Protein AF-A0A6M3JVK4-F1 (afdb_monomer_lite)

Structure (mmCIF, N/CA/C/O backbone):
data_AF-A0A6M3JVK4-F1
#
_entry.id   AF-A0A6M3JVK4-F1
#
loop_
_atom_site.group_PDB
_atom_site.id
_atom_site.type_symbol
_atom_site.label_atom_id
_atom_site.label_alt_id
_atom_site.label_comp_id
_atom_site.label_asym_id
_atom_site.label_entity_id
_atom_site.label_seq_id
_atom_site.pdbx_PDB_ins_code
_atom_site.Cartn_x
_atom_site.Cartn_y
_atom_site.Cartn_z
_atom_site.occupancy
_atom_site.B_iso_or_equiv
_atom_site.auth_seq_id
_atom_site.auth_comp_id
_atom_site.auth_asym_id
_atom_site.auth_atom_id
_atom_site.pdbx_PDB_model_num
ATOM 1 N N . MET A 1 1 ? -6.813 -3.898 -5.691 1.00 42.97 1 MET A N 1
ATOM 2 C CA . MET A 1 1 ? -6.801 -2.660 -4.878 1.00 42.97 1 MET A CA 1
ATOM 3 C C . MET A 1 1 ? -5.537 -2.518 -4.022 1.00 42.97 1 MET A C 1
ATOM 5 O O . MET A 1 1 ? -5.066 -1.398 -3.910 1.00 42.97 1 MET A O 1
ATOM 9 N N . LYS A 1 2 ? -4.949 -3.620 -3.508 1.00 43.03 2 LYS A N 1
ATOM 10 C CA . LYS A 1 2 ? -3.670 -3.636 -2.755 1.00 43.03 2 LYS A CA 1
ATOM 11 C C . LYS A 1 2 ? -2.542 -2.842 -3.455 1.00 43.03 2 LYS A C 1
ATOM 13 O O . LYS A 1 2 ? -1.971 -1.941 -2.865 1.00 43.03 2 LYS A O 1
ATOM 18 N N . HIS A 1 3 ? -2.375 -3.037 -4.767 1.00 43.72 3 HIS A N 1
ATOM 19 C CA . HIS A 1 3 ? -1.267 -2.449 -5.537 1.00 43.72 3 HIS A CA 1
ATOM 20 C C . HIS A 1 3 ? -1.384 -0.971 -5.943 1.00 43.72 3 HIS A C 1
ATOM 22 O O . HIS A 1 3 ? -0.371 -0.348 -6.233 1.00 43.72 3 HIS A O 1
ATOM 28 N N . LEU A 1 4 ? -2.587 -0.380 -5.992 1.00 40.53 4 LEU A N 1
ATOM 29 C CA . LEU A 1 4 ? -2.721 1.025 -6.421 1.00 40.53 4 LEU A CA 1
ATOM 30 C C . LEU A 1 4 ? -2.421 2.007 -5.277 1.00 40.53 4 LEU A C 1
ATOM 32 O O . LEU A 1 4 ? -2.005 3.136 -5.514 1.00 40.53 4 LEU A O 1
ATOM 36 N N . LEU A 1 5 ? -2.639 1.569 -4.035 1.00 44.22 5 LEU A N 1
ATOM 37 C CA . LEU A 1 5 ? -2.445 2.379 -2.832 1.00 44.22 5 LEU A CA 1
ATOM 38 C C . LEU A 1 5 ? -1.046 2.197 -2.224 1.00 44.22 5 LEU A C 1
ATOM 40 O O . LEU A 1 5 ? -0.549 3.126 -1.594 1.00 44.22 5 LEU A O 1
ATOM 44 N N . GLU A 1 6 ? -0.370 1.075 -2.508 1.00 46.22 6 GLU A N 1
ATOM 45 C CA . GLU A 1 6 ? 1.046 0.836 -2.170 1.00 46.22 6 GLU A CA 1
ATOM 46 C C . GLU A 1 6 ? 1.981 1.945 -2.700 1.00 46.22 6 GLU A C 1
ATOM 48 O O . GLU A 1 6 ? 2.968 2.270 -2.050 1.00 46.22 6 GLU A O 1
ATOM 53 N N . ALA A 1 7 ? 1.647 2.605 -3.818 1.00 43.62 7 ALA A N 1
ATOM 54 C CA . ALA A 1 7 ? 2.455 3.682 -4.406 1.00 43.62 7 ALA A CA 1
ATOM 55 C C . ALA A 1 7 ? 2.348 5.050 -3.686 1.00 43.62 7 ALA A C 1
ATOM 57 O O . ALA A 1 7 ? 3.174 5.930 -3.925 1.00 43.62 7 ALA A O 1
ATOM 58 N N . ILE A 1 8 ? 1.345 5.249 -2.819 1.00 50.81 8 ILE A N 1
ATOM 59 C CA . ILE A 1 8 ? 1.153 6.483 -2.020 1.00 50.81 8 ILE A CA 1
ATOM 60 C C . ILE A 1 8 ? 1.671 6.292 -0.580 1.00 50.81 8 ILE A C 1
ATOM 62 O O . ILE A 1 8 ? 1.874 7.260 0.159 1.00 50.81 8 ILE A O 1
ATOM 66 N N . CYS A 1 9 ? 1.932 5.047 -0.179 1.00 48.62 9 CYS A N 1
ATOM 67 C CA . CYS A 1 9 ? 2.448 4.704 1.136 1.00 48.62 9 CYS A CA 1
ATOM 68 C C . CYS A 1 9 ? 3.949 4.991 1.226 1.00 48.62 9 CYS A C 1
ATOM 70 O O . CYS A 1 9 ? 4.768 4.374 0.546 1.00 48.62 9 CYS A O 1
ATOM 72 N N . LYS A 1 10 ? 4.331 5.909 2.117 1.00 51.44 10 LYS A N 1
ATOM 73 C CA . LYS A 1 10 ? 5.708 5.950 2.609 1.00 51.44 10 LYS A CA 1
ATOM 74 C C . LYS A 1 10 ? 5.844 4.836 3.646 1.00 51.44 10 LYS A C 1
ATOM 76 O O . LYS A 1 10 ? 5.076 4.812 4.599 1.00 51.44 10 LYS A O 1
ATOM 81 N N . THR A 1 11 ? 6.767 3.915 3.373 1.00 52.66 11 THR A N 1
ATOM 82 C CA . THR A 1 11 ? 7.468 2.992 4.289 1.00 52.66 11 THR A CA 1
ATOM 83 C C . THR A 1 11 ? 6.917 2.898 5.714 1.00 52.66 11 THR A C 1
ATOM 85 O O . THR A 1 11 ? 6.914 3.883 6.456 1.00 52.66 11 THR A O 1
ATOM 88 N N . GLY A 1 12 ? 6.505 1.684 6.090 1.00 55.25 12 GLY A N 1
ATOM 89 C CA . GLY A 1 12 ? 5.860 1.402 7.362 1.00 55.25 12 GLY A CA 1
ATOM 90 C C . GLY A 1 12 ? 6.684 1.766 8.596 1.00 55.25 12 GLY A C 1
ATOM 91 O O . GLY A 1 12 ? 7.911 1.705 8.586 1.00 55.25 12 GLY A O 1
ATOM 92 N N . SER A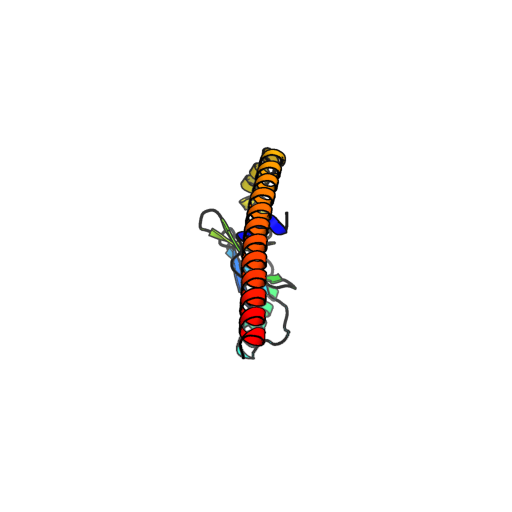 1 13 ? 5.983 2.176 9.653 1.00 62.12 13 SER A N 1
ATOM 93 C CA . SER A 1 13 ? 6.572 2.364 10.983 1.00 62.12 13 SER A CA 1
ATOM 94 C C . SER A 1 13 ? 6.570 1.016 11.700 1.00 62.12 13 SER A C 1
ATOM 96 O O . SER A 1 13 ? 5.523 0.370 11.769 1.00 62.12 13 SER A O 1
ATOM 98 N N . TYR A 1 14 ? 7.725 0.592 12.217 1.00 65.94 14 TYR A N 1
ATOM 99 C CA . TYR A 1 14 ? 7.861 -0.675 12.944 1.00 65.94 14 TYR A CA 1
ATOM 100 C C . TYR A 1 14 ? 7.421 -0.581 14.407 1.00 65.94 14 TYR A C 1
ATOM 102 O O . TYR A 1 14 ? 7.080 -1.595 14.992 1.00 65.94 14 TYR A O 1
ATOM 110 N N . LEU A 1 15 ? 7.356 0.617 14.992 1.00 77.50 15 LEU A N 1
ATOM 111 C CA . LEU A 1 15 ? 7.022 0.779 16.411 1.00 77.50 15 LEU A CA 1
ATOM 112 C C . LEU A 1 15 ? 5.581 1.217 16.601 1.00 77.50 15 LEU A C 1
ATOM 114 O O . LEU A 1 15 ? 4.787 0.513 17.207 1.00 77.50 15 LEU A O 1
ATOM 118 N N . GLY A 1 16 ? 5.219 2.367 16.043 1.00 86.38 16 GLY A N 1
ATOM 119 C CA . GLY A 1 16 ? 3.862 2.872 16.139 1.00 86.38 16 GLY A CA 1
ATOM 120 C C . GLY A 1 16 ? 3.620 4.113 15.297 1.00 86.38 16 GLY A C 1
ATOM 121 O O . GLY A 1 16 ? 4.554 4.782 14.846 1.00 86.38 16 GLY A O 1
ATOM 122 N N . THR A 1 17 ? 2.353 4.400 15.027 1.00 91.81 17 THR A N 1
ATOM 123 C CA . THR A 1 17 ? 1.916 5.605 14.321 1.00 91.81 17 THR A CA 1
ATOM 124 C C . THR A 1 17 ? 0.461 5.926 14.642 1.00 91.81 17 THR A C 1
ATOM 126 O O . THR A 1 17 ? -0.377 5.037 14.771 1.00 91.81 17 THR A O 1
ATOM 129 N N . GLU A 1 18 ? 0.136 7.212 14.715 1.00 94.19 18 GLU A N 1
ATOM 130 C CA . GLU A 1 18 ? -1.233 7.679 14.925 1.00 94.19 18 GLU A CA 1
ATOM 131 C C . GLU A 1 18 ? -1.993 7.807 13.593 1.00 94.19 18 GLU A C 1
ATOM 133 O O . GLU A 1 18 ? -1.431 8.202 12.567 1.00 94.19 18 GLU A O 1
ATOM 138 N N . CYS A 1 19 ? -3.284 7.483 13.609 1.00 94.50 19 CYS A N 1
ATOM 139 C CA . CYS A 1 19 ? -4.240 7.861 12.578 1.00 94.50 19 CYS A CA 1
ATOM 140 C C . CYS A 1 19 ? -4.859 9.223 12.925 1.00 94.50 19 CYS A C 1
ATOM 142 O O . CYS A 1 19 ? -5.729 9.312 13.790 1.00 94.50 19 CYS A O 1
ATOM 144 N N . GLU A 1 20 ? -4.483 10.272 12.195 1.00 95.06 20 GLU A N 1
ATOM 145 C CA . GLU A 1 20 ? -4.883 11.669 12.450 1.00 95.06 20 GLU A CA 1
ATOM 146 C C . GLU A 1 20 ? -6.381 11.946 12.173 1.00 95.06 20 GLU A C 1
ATOM 148 O O . GLU A 1 20 ? -6.881 13.051 12.395 1.00 95.06 20 GLU A O 1
ATOM 153 N N . TRP A 1 21 ? -7.130 10.953 11.682 1.00 93.81 21 TRP A N 1
ATOM 154 C CA . TRP A 1 21 ? -8.585 11.040 11.520 1.00 93.81 21 TRP A CA 1
ATOM 155 C C . TRP A 1 21 ? -9.353 10.772 12.808 1.00 93.81 21 TRP A C 1
ATOM 157 O O . TRP A 1 21 ? -10.329 11.460 13.090 1.00 93.81 21 TRP A O 1
ATOM 167 N N . CYS A 1 22 ? -8.930 9.765 13.571 1.00 95.25 22 CYS A N 1
ATOM 168 C CA . CYS A 1 22 ? -9.637 9.324 14.775 1.00 95.25 22 CYS A CA 1
ATOM 169 C C . CYS A 1 22 ? -8.772 9.371 16.037 1.00 95.25 22 CYS A C 1
ATOM 171 O O . CYS A 1 22 ? -9.262 9.063 17.120 1.00 95.25 22 CYS A O 1
ATOM 173 N N . GLY A 1 23 ? -7.493 9.720 15.896 1.00 96.06 23 GLY A N 1
ATOM 174 C CA . GLY A 1 23 ? -6.517 9.741 16.973 1.00 96.06 23 GLY A CA 1
ATOM 175 C C . GLY A 1 23 ? -6.127 8.356 17.481 1.00 96.06 23 GLY A C 1
ATOM 176 O O . GLY A 1 23 ? -5.508 8.279 18.528 1.00 96.06 23 GLY A O 1
ATOM 177 N N . ARG A 1 24 ? -6.489 7.245 16.828 1.00 96.50 24 ARG A N 1
ATOM 178 C CA . ARG A 1 24 ? -6.027 5.916 17.268 1.00 96.50 24 ARG A CA 1
ATOM 179 C C . ARG A 1 24 ? -4.550 5.736 16.965 1.00 96.50 24 ARG A C 1
ATOM 181 O O . ARG A 1 24 ? -4.091 6.099 15.885 1.00 96.50 24 ARG A O 1
ATOM 188 N N . GLU A 1 25 ? -3.834 5.140 17.899 1.00 95.19 25 GLU A N 1
ATOM 189 C CA . GLU A 1 25 ? -2.447 4.738 17.733 1.00 95.19 25 GLU A CA 1
ATOM 190 C C . GLU A 1 25 ? -2.406 3.284 17.292 1.00 95.19 25 GLU A C 1
ATOM 192 O O . GLU A 1 25 ? -3.080 2.424 17.849 1.00 95.19 25 GLU A O 1
ATOM 197 N N . HIS A 1 26 ? -1.631 3.014 16.259 1.00 93.81 26 HIS A N 1
ATOM 198 C CA . HIS A 1 26 ? -1.418 1.686 15.724 1.00 93.81 26 HIS A CA 1
ATOM 199 C C . HIS A 1 26 ? 0.025 1.299 16.000 1.00 93.81 26 HIS A C 1
ATOM 201 O O . HIS A 1 26 ? 0.900 2.149 15.845 1.00 93.81 26 HIS A O 1
ATOM 207 N N . PHE A 1 27 ? 0.283 0.048 16.368 1.00 91.75 27 PHE A N 1
ATOM 208 C CA . PHE A 1 27 ? 1.637 -0.456 16.614 1.00 91.75 27 PHE A CA 1
ATOM 209 C C . PHE A 1 27 ? 1.836 -1.846 15.998 1.00 91.75 27 PHE A C 1
ATOM 211 O O . PHE A 1 27 ? 0.875 -2.601 15.842 1.00 91.75 27 PHE A O 1
ATOM 218 N N . CYS A 1 28 ? 3.074 -2.172 15.622 1.00 89.75 28 CYS A N 1
ATOM 219 C CA . CYS A 1 28 ? 3.423 -3.500 15.131 1.00 89.75 28 CYS A CA 1
ATOM 220 C C . CYS A 1 28 ? 3.635 -4.397 16.346 1.00 89.75 28 CYS A C 1
ATOM 222 O O . CYS A 1 28 ? 4.414 -4.068 17.236 1.00 89.75 28 CYS A O 1
ATOM 224 N N . ASN A 1 29 ? 2.940 -5.523 16.404 1.00 87.25 29 ASN A N 1
ATOM 225 C CA . ASN A 1 29 ? 3.029 -6.469 17.508 1.00 87.25 29 ASN A CA 1
ATOM 226 C C . ASN A 1 29 ? 4.063 -7.584 17.260 1.00 87.25 29 ASN A C 1
ATOM 228 O O . ASN A 1 29 ? 4.220 -8.478 18.096 1.00 87.25 29 ASN A O 1
ATOM 232 N N . PHE A 1 30 ? 4.764 -7.536 16.130 1.00 81.12 30 PHE A N 1
ATOM 233 C CA . PHE A 1 30 ? 5.775 -8.509 15.721 1.00 81.12 30 PHE A CA 1
ATOM 234 C C . PHE A 1 30 ? 7.149 -8.202 16.341 1.00 81.12 30 PHE A C 1
ATOM 236 O O . PHE A 1 30 ? 7.436 -7.034 16.547 1.00 81.12 30 PHE A O 1
ATOM 243 N N . ILE A 1 31 ? 7.972 -9.219 16.661 1.00 65.75 31 ILE A N 1
ATOM 244 C CA . ILE A 1 31 ? 9.198 -9.084 17.494 1.00 65.75 31 ILE A CA 1
ATOM 245 C C . ILE A 1 31 ? 10.516 -9.401 16.752 1.00 65.75 31 ILE A C 1
ATOM 247 O O . ILE A 1 31 ? 11.578 -9.129 17.299 1.00 65.75 31 ILE A O 1
ATOM 251 N N . GLU A 1 32 ? 10.514 -9.982 15.547 1.00 68.06 32 GLU A N 1
ATOM 252 C CA . GLU A 1 32 ? 11.778 -10.524 15.007 1.00 68.06 32 GLU A CA 1
ATOM 253 C C . GLU A 1 32 ? 12.856 -9.448 14.793 1.00 68.06 32 GLU A C 1
ATOM 255 O O . GLU A 1 32 ? 12.619 -8.423 14.156 1.00 68.06 32 GLU A O 1
ATOM 260 N N . ASP A 1 33 ? 14.038 -9.724 15.352 1.00 67.25 33 ASP A N 1
ATOM 261 C CA . ASP A 1 33 ? 15.278 -8.954 15.220 1.00 67.25 33 ASP A CA 1
ATOM 262 C C . ASP A 1 33 ? 15.207 -7.466 15.623 1.00 67.25 33 ASP A C 1
ATOM 264 O O . ASP A 1 33 ? 15.995 -6.654 15.134 1.00 67.25 33 ASP A O 1
ATOM 268 N N . MET A 1 34 ? 14.308 -7.096 16.546 1.00 72.31 34 MET A N 1
ATOM 269 C CA . MET A 1 34 ? 14.310 -5.754 17.145 1.00 72.31 34 MET A CA 1
ATOM 270 C C . MET A 1 34 ? 15.423 -5.580 18.181 1.00 72.31 34 MET A C 1
ATOM 272 O O . MET A 1 34 ? 15.812 -6.516 18.883 1.00 72.31 34 MET A O 1
ATOM 276 N N . ASP A 1 35 ? 15.945 -4.358 18.283 1.00 81.00 35 ASP A N 1
ATOM 277 C CA . ASP A 1 35 ? 16.871 -4.017 19.353 1.00 81.00 35 ASP A CA 1
ATOM 278 C C . ASP A 1 35 ? 16.142 -3.873 20.704 1.00 81.00 35 ASP A C 1
ATOM 280 O O . ASP A 1 35 ? 14.914 -3.890 20.812 1.00 81.00 35 ASP A O 1
ATOM 284 N N . LYS A 1 36 ? 16.921 -3.759 21.782 1.00 80.00 36 LYS A N 1
ATOM 285 C CA . LYS A 1 36 ? 16.373 -3.694 23.140 1.00 80.00 36 LYS A CA 1
ATOM 286 C C . LYS A 1 36 ? 15.512 -2.444 23.377 1.00 80.00 36 LYS A C 1
ATOM 288 O O . LYS A 1 36 ? 14.598 -2.494 24.201 1.00 80.00 36 LYS A O 1
ATOM 293 N N . GLU A 1 37 ? 15.820 -1.331 22.714 1.00 79.25 37 GLU A N 1
ATOM 294 C CA . GLU A 1 37 ? 15.069 -0.081 22.879 1.00 79.25 37 GLU A CA 1
ATOM 295 C C . GLU A 1 37 ? 13.677 -0.219 22.252 1.00 79.25 37 GLU A C 1
ATOM 297 O O . GLU A 1 37 ? 12.670 0.150 22.870 1.00 79.25 37 GLU A O 1
ATOM 302 N N . ASP A 1 38 ? 13.612 -0.859 21.089 1.00 81.62 38 ASP A N 1
ATOM 303 C CA . ASP A 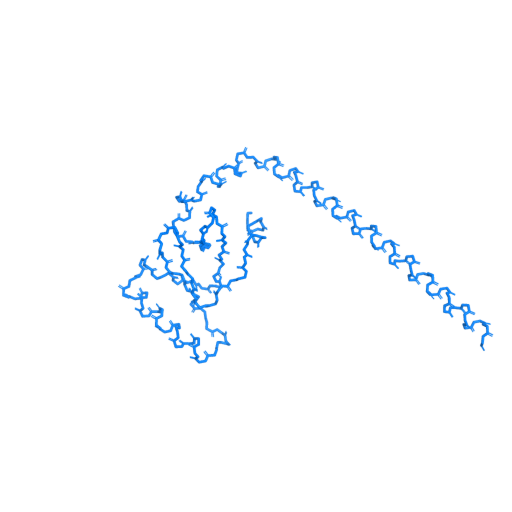1 38 ? 12.374 -1.165 20.387 1.00 81.62 38 ASP A CA 1
ATOM 304 C C . ASP A 1 38 ? 11.508 -2.182 21.152 1.00 81.62 38 ASP A C 1
ATOM 306 O O . ASP A 1 38 ? 10.289 -2.005 21.277 1.00 81.62 38 ASP A O 1
ATOM 310 N N . GLU A 1 39 ? 12.122 -3.206 21.757 1.00 83.31 39 GLU A N 1
ATOM 311 C CA . GLU A 1 39 ? 11.412 -4.156 22.623 1.00 83.31 39 GLU A CA 1
ATOM 312 C C . GLU A 1 39 ? 10.739 -3.479 23.827 1.00 83.31 39 GLU A C 1
ATOM 314 O O . GLU A 1 39 ? 9.606 -3.822 24.189 1.00 83.31 39 GLU A O 1
ATOM 319 N N . ASP A 1 40 ? 11.431 -2.547 24.484 1.00 85.19 40 ASP A N 1
ATOM 320 C CA . ASP A 1 40 ? 10.897 -1.850 25.655 1.00 85.19 40 ASP A CA 1
ATOM 321 C C . ASP A 1 40 ? 9.771 -0.881 25.261 1.00 85.19 40 ASP A C 1
ATOM 323 O O . ASP A 1 40 ? 8.736 -0.836 25.940 1.00 85.19 40 ASP A O 1
ATOM 327 N N . CYS A 1 41 ? 9.895 -0.209 24.111 1.00 85.56 41 CYS A N 1
ATOM 328 C CA . CYS A 1 41 ? 8.808 0.574 23.521 1.00 85.56 41 CYS A CA 1
ATOM 329 C C . CYS A 1 41 ? 7.572 -0.294 23.237 1.00 85.56 41 CYS A C 1
ATOM 331 O O . CYS A 1 41 ? 6.442 0.082 23.569 1.00 85.56 41 CYS A O 1
ATOM 333 N N . LEU A 1 42 ? 7.766 -1.485 22.665 1.00 88.25 42 LEU A N 1
ATOM 334 C CA . LEU A 1 42 ? 6.667 -2.393 22.344 1.00 88.25 42 LEU A CA 1
ATOM 335 C C . LEU A 1 42 ? 5.946 -2.912 23.597 1.00 88.25 42 LEU A C 1
ATOM 337 O O . 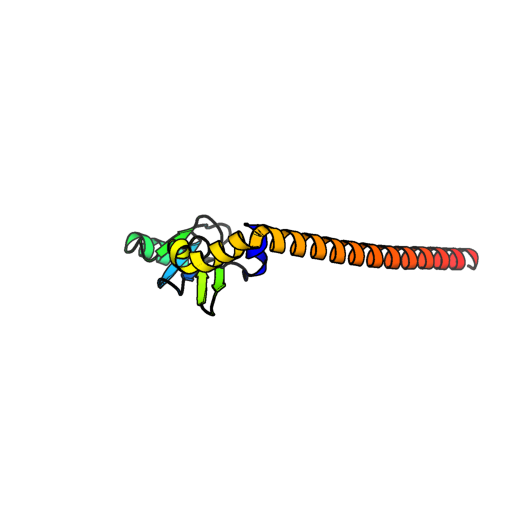LEU A 1 42 ? 4.716 -3.018 23.608 1.00 88.25 42 LEU A O 1
ATOM 341 N N . LYS A 1 43 ? 6.675 -3.201 24.682 1.00 89.88 43 LYS A N 1
ATOM 342 C CA . LYS A 1 43 ? 6.061 -3.567 25.974 1.00 89.88 43 LYS A CA 1
ATOM 343 C C . LYS A 1 43 ? 5.142 -2.460 26.490 1.00 89.88 43 LYS A C 1
ATOM 345 O O . LYS A 1 43 ? 4.070 -2.758 27.022 1.00 89.88 43 LYS A O 1
ATOM 350 N N . GLU A 1 44 ? 5.528 -1.197 26.317 1.00 91.25 44 GLU A N 1
ATOM 351 C CA . GLU A 1 44 ? 4.690 -0.062 26.706 1.00 91.25 44 GLU A CA 1
ATOM 352 C C . GLU A 1 44 ? 3.407 0.006 25.869 1.00 91.25 44 GLU A C 1
ATOM 354 O O . GLU A 1 44 ? 2.318 0.133 26.435 1.00 91.25 44 GLU A O 1
ATOM 359 N N . TYR A 1 45 ? 3.506 -0.143 24.545 1.00 92.19 45 TYR A N 1
ATOM 360 C CA . TYR A 1 45 ? 2.332 -0.179 23.667 1.00 92.19 45 TYR A CA 1
ATOM 361 C C . TYR A 1 45 ? 1.384 -1.331 24.000 1.00 92.19 45 TYR A C 1
ATOM 363 O O . TYR A 1 45 ? 0.176 -1.115 24.087 1.00 92.19 45 TYR A O 1
ATOM 371 N N . ARG A 1 46 ? 1.911 -2.531 24.272 1.00 93.19 46 ARG A N 1
ATOM 372 C CA . ARG A 1 46 ? 1.100 -3.686 24.696 1.00 93.19 46 ARG A CA 1
ATOM 373 C C . ARG A 1 46 ? 0.343 -3.405 25.989 1.00 93.19 46 ARG A C 1
ATOM 375 O O . ARG A 1 46 ? -0.867 -3.603 26.045 1.00 93.19 46 ARG A O 1
ATOM 382 N N . LYS A 1 47 ? 1.021 -2.848 26.994 1.00 95.50 47 LYS A N 1
ATOM 383 C CA . LYS A 1 47 ? 0.384 -2.447 28.256 1.00 95.50 47 LYS A CA 1
ATOM 384 C C . LYS A 1 47 ? -0.693 -1.377 28.042 1.00 95.50 47 LYS A C 1
ATOM 386 O O . LYS A 1 47 ? -1.749 -1.426 28.668 1.00 95.50 47 LYS A O 1
ATOM 391 N N . LYS A 1 48 ? -0.442 -0.403 27.163 1.00 95.75 48 LYS A N 1
ATOM 392 C CA . LYS A 1 48 ? -1.426 0.626 26.797 1.00 95.75 48 LYS A CA 1
ATOM 393 C C . LYS A 1 48 ? -2.633 0.028 26.069 1.00 95.75 48 LYS A C 1
ATOM 395 O O . LYS A 1 48 ? -3.754 0.434 26.358 1.00 95.75 48 LYS A O 1
ATOM 400 N N . ALA A 1 49 ? -2.427 -0.959 25.200 1.00 95.88 49 ALA A N 1
ATOM 401 C CA . ALA A 1 49 ? -3.497 -1.682 24.513 1.00 95.88 49 ALA A CA 1
ATOM 402 C C . ALA A 1 49 ? -4.356 -2.517 25.467 1.00 95.88 49 ALA A C 1
ATOM 404 O O . ALA A 1 49 ? -5.575 -2.521 25.335 1.00 95.88 49 ALA A O 1
ATOM 405 N N . GLU A 1 50 ? -3.759 -3.145 26.481 1.00 96.69 50 GLU A N 1
ATOM 406 C CA . GLU A 1 50 ? -4.519 -3.825 27.541 1.00 96.69 50 GLU A CA 1
ATOM 407 C C . GLU A 1 50 ? -5.413 -2.851 28.328 1.00 96.69 50 GLU A C 1
ATOM 409 O O . GLU A 1 50 ? -6.521 -3.202 28.727 1.00 96.69 50 GLU A O 1
ATOM 414 N N . GLN A 1 51 ? -4.947 -1.617 28.546 1.00 97.62 51 GLN A N 1
ATOM 415 C CA . GLN A 1 51 ? -5.687 -0.593 29.292 1.00 97.62 51 GLN A CA 1
ATOM 416 C C . GLN A 1 51 ? -6.730 0.144 28.443 1.00 97.62 51 GLN A C 1
ATOM 418 O O . GLN A 1 51 ? -7.773 0.544 28.958 1.00 97.62 51 GLN A O 1
ATOM 423 N N . GLN A 1 52 ? -6.429 0.384 27.166 1.00 97.06 52 GLN A N 1
ATOM 424 C CA . GLN A 1 52 ? -7.237 1.177 26.239 1.00 97.06 52 GLN A CA 1
ATOM 425 C C . GLN A 1 52 ? -7.252 0.521 24.845 1.00 97.06 52 GLN A C 1
ATOM 427 O O . GLN A 1 52 ? -6.671 1.066 23.897 1.00 97.06 52 GLN A O 1
ATOM 432 N N . PRO A 1 53 ? -7.933 -0.631 24.693 1.00 95.62 53 PRO A N 1
ATOM 433 C CA . PRO A 1 53 ? -7.889 -1.428 23.463 1.00 95.62 53 PRO A CA 1
ATOM 434 C C . PRO A 1 53 ? -8.467 -0.703 22.241 1.00 95.62 53 PRO A C 1
ATOM 436 O O . PRO A 1 53 ? -8.063 -0.978 21.120 1.00 95.62 53 PRO A O 1
ATOM 439 N N . ASP A 1 54 ? -9.361 0.271 22.438 1.00 94.50 54 ASP A N 1
ATOM 440 C CA . ASP A 1 54 ? -9.935 1.058 21.338 1.00 94.50 54 ASP A CA 1
ATOM 441 C C . ASP A 1 54 ? -9.019 2.189 20.843 1.00 94.50 54 ASP A C 1
ATOM 443 O O . ASP A 1 54 ? -9.234 2.721 19.747 1.00 94.50 54 ASP A O 1
ATOM 447 N N . LYS A 1 55 ? -8.029 2.590 21.655 1.00 96.06 55 LYS A N 1
ATOM 448 C CA . LYS A 1 55 ? -7.079 3.675 21.358 1.00 96.06 55 LYS A CA 1
ATOM 449 C C . LYS A 1 55 ? -5.769 3.132 20.796 1.00 96.06 55 LYS A C 1
ATOM 451 O O . LYS A 1 55 ? -5.235 3.771 19.894 1.00 96.06 55 LYS A O 1
ATOM 456 N N . TYR A 1 56 ? -5.278 1.997 21.297 1.00 95.81 56 TYR A N 1
ATOM 457 C CA . TYR A 1 56 ? -4.018 1.381 20.870 1.00 95.81 56 TYR A CA 1
ATOM 458 C C . TYR A 1 56 ? -4.283 0.056 20.160 1.00 95.81 56 TYR A C 1
ATOM 460 O O . TYR A 1 56 ? -4.642 -0.939 20.785 1.00 95.81 56 TYR A O 1
ATOM 468 N N . ILE A 1 57 ? -4.097 0.055 18.846 1.00 95.00 57 ILE A N 1
ATOM 469 C CA . ILE A 1 57 ? -4.483 -1.029 17.949 1.00 95.00 57 ILE A CA 1
ATOM 470 C C . ILE A 1 57 ? -3.238 -1.832 17.540 1.00 95.00 57 ILE A C 1
ATOM 472 O O . ILE A 1 57 ? -2.400 -1.299 16.801 1.00 95.00 57 ILE A O 1
ATOM 476 N N . PRO A 1 58 ? -3.102 -3.095 17.980 1.00 93.62 58 PRO A N 1
ATOM 477 C CA . PRO A 1 58 ? -2.024 -3.964 17.526 1.00 93.62 58 PRO A CA 1
ATOM 478 C C . PRO A 1 58 ? -2.251 -4.415 16.079 1.00 93.62 58 PRO A C 1
ATOM 480 O O . PRO A 1 58 ? -3.385 -4.665 15.667 1.00 93.62 58 PRO A O 1
ATOM 483 N N . HIS A 1 59 ? -1.161 -4.578 15.335 1.00 90.12 59 HIS A N 1
ATOM 484 C CA . HIS A 1 59 ? -1.127 -5.250 14.034 1.00 90.12 59 HIS A CA 1
ATOM 485 C C . HIS A 1 59 ? -0.110 -6.386 14.057 1.00 90.12 59 HIS A C 1
ATOM 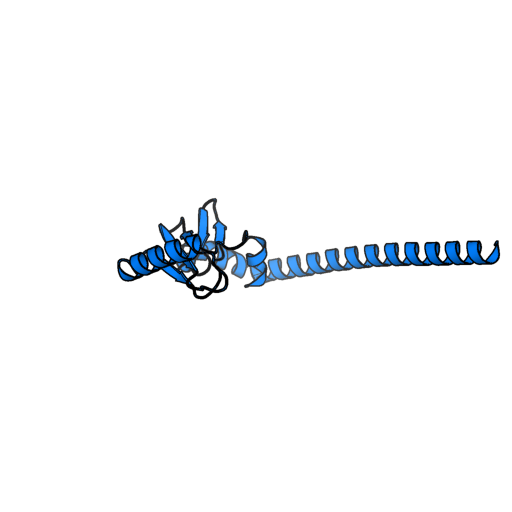487 O O . HIS A 1 59 ? 0.966 -6.228 14.623 1.00 90.12 59 HIS A O 1
ATOM 493 N N . ASP A 1 60 ? -0.414 -7.503 13.403 1.00 86.75 60 ASP A N 1
ATOM 494 C CA . ASP A 1 60 ? 0.505 -8.652 13.318 1.00 86.75 60 ASP A CA 1
ATOM 495 C C . ASP A 1 60 ? 1.574 -8.493 12.218 1.00 86.75 60 ASP A C 1
ATOM 497 O O . ASP A 1 60 ? 2.477 -9.314 12.094 1.00 86.75 60 ASP A O 1
ATOM 501 N N . GLU A 1 61 ? 1.488 -7.420 11.430 1.00 82.25 61 GLU A N 1
ATOM 502 C CA . GLU A 1 61 ? 2.407 -7.079 10.345 1.00 82.25 61 GLU A CA 1
ATOM 503 C C . GLU A 1 61 ? 2.870 -5.618 10.467 1.00 82.25 61 GLU A C 1
ATOM 505 O O . GLU A 1 61 ? 2.317 -4.822 11.234 1.00 82.25 61 GLU A O 1
ATOM 510 N N . ALA A 1 62 ? 3.871 -5.245 9.664 1.00 82.31 62 ALA A N 1
ATOM 511 C CA . ALA A 1 62 ? 4.356 -3.873 9.586 1.00 82.31 62 ALA A CA 1
ATOM 512 C C . ALA A 1 62 ? 3.227 -2.882 9.255 1.00 82.31 62 ALA A C 1
ATOM 514 O O . ALA A 1 62 ? 2.420 -3.079 8.339 1.00 82.31 62 ALA A O 1
ATOM 515 N N . ILE A 1 63 ? 3.204 -1.761 9.973 1.00 87.12 63 ILE A N 1
ATOM 516 C CA . ILE A 1 63 ? 2.131 -0.780 9.848 1.00 87.12 63 ILE A CA 1
ATOM 517 C C . ILE A 1 63 ? 2.372 0.082 8.623 1.00 87.12 63 ILE A C 1
ATOM 519 O O . ILE A 1 63 ? 3.319 0.863 8.581 1.00 87.12 63 ILE A O 1
ATOM 523 N N . SER A 1 64 ? 1.468 0.023 7.657 1.00 87.12 64 SER A N 1
ATOM 524 C CA . SER A 1 64 ? 1.485 0.945 6.522 1.00 87.12 64 SER A CA 1
ATOM 525 C C . SER A 1 64 ? 0.635 2.179 6.809 1.00 87.12 64 SER A C 1
ATOM 527 O O . SER A 1 64 ? -0.446 2.084 7.388 1.00 87.12 64 SER A O 1
ATOM 529 N N . TYR A 1 65 ? 1.092 3.351 6.377 1.00 88.88 65 TYR A N 1
ATOM 530 C CA . TYR A 1 65 ? 0.303 4.578 6.429 1.00 88.88 65 TYR A CA 1
ATOM 531 C C . TYR A 1 65 ? 0.509 5.415 5.164 1.00 88.88 65 TYR A C 1
ATOM 533 O O . TYR A 1 65 ? 1.446 5.212 4.390 1.00 88.88 65 TYR A O 1
ATOM 541 N N . GLY A 1 66 ? -0.404 6.350 4.931 1.00 87.50 66 GLY A N 1
ATOM 542 C CA . GLY A 1 66 ? -0.338 7.319 3.841 1.00 87.50 66 GLY A CA 1
ATOM 543 C C . GLY A 1 66 ? -0.929 8.654 4.274 1.00 87.50 66 GLY A C 1
ATOM 544 O O .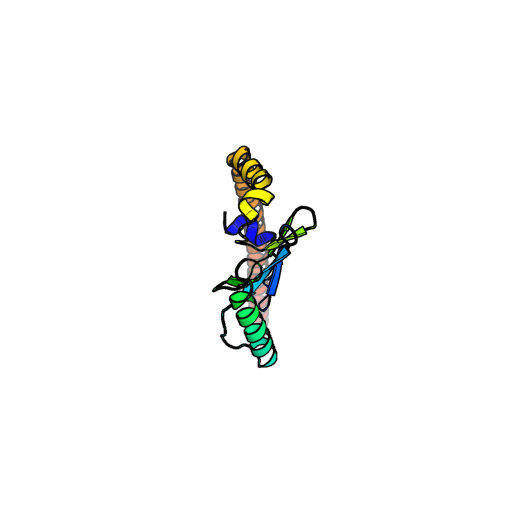 GLY A 1 66 ? -1.408 8.789 5.399 1.00 87.50 66 GLY A O 1
ATOM 545 N N . TYR A 1 67 ? -0.909 9.645 3.387 1.00 87.94 67 TYR A N 1
ATOM 546 C CA . TYR A 1 67 ? -1.501 10.955 3.650 1.00 87.94 67 TYR A CA 1
ATOM 547 C C . TYR A 1 67 ? -2.707 11.183 2.737 1.00 87.94 67 TYR A C 1
ATOM 549 O O . TYR A 1 67 ? -2.577 11.134 1.516 1.00 87.94 67 TYR A O 1
ATOM 557 N N . PHE A 1 68 ? -3.866 11.473 3.329 1.00 86.44 68 PHE A N 1
ATOM 558 C CA . PHE A 1 68 ? -5.099 11.836 2.628 1.00 86.44 68 PHE A CA 1
ATOM 559 C C . PHE A 1 68 ? -5.587 13.181 3.165 1.00 86.44 68 PHE A C 1
ATOM 561 O O . PHE A 1 68 ? -5.706 13.347 4.373 1.00 86.44 68 PHE A O 1
ATOM 568 N N . GLU A 1 69 ? -5.834 14.159 2.285 1.00 87.31 69 GLU A N 1
ATOM 569 C CA . GLU A 1 69 ? -6.187 15.539 2.692 1.00 87.31 69 GLU A CA 1
ATOM 570 C C . GLU A 1 69 ? -5.193 16.152 3.702 1.00 87.31 69 GLU A C 1
ATOM 572 O O . GLU A 1 69 ? -5.567 16.874 4.620 1.00 87.31 69 GLU A O 1
ATOM 577 N N . GLY A 1 70 ? -3.901 15.838 3.550 1.00 89.00 70 GLY A N 1
ATOM 578 C CA . GLY A 1 70 ? -2.848 16.301 4.460 1.00 89.00 70 GLY A CA 1
ATOM 579 C C . GLY A 1 70 ? -2.820 15.592 5.817 1.00 89.00 70 GLY A C 1
ATOM 580 O O . GLY A 1 70 ? -1.928 15.880 6.606 1.00 89.00 70 GLY A O 1
ATOM 581 N N . LYS A 1 71 ? -3.735 14.647 6.070 1.00 90.81 71 LYS A N 1
ATOM 582 C CA . LYS A 1 71 ? -3.796 13.863 7.304 1.00 90.81 71 LYS A CA 1
ATOM 583 C C . LYS A 1 71 ? -3.197 12.479 7.139 1.00 90.81 71 LYS A C 1
ATOM 585 O O . LYS A 1 71 ? -3.508 11.758 6.182 1.00 90.81 71 LYS A O 1
ATOM 590 N N . ARG A 1 72 ? -2.392 12.067 8.110 1.00 90.88 72 ARG A N 1
ATOM 591 C CA . ARG A 1 72 ? -1.857 10.711 8.195 1.00 90.88 72 ARG A CA 1
ATOM 592 C C . ARG A 1 72 ? -2.968 9.715 8.486 1.00 90.88 72 ARG A C 1
ATOM 594 O O . ARG A 1 72 ? -3.703 9.823 9.463 1.00 90.88 72 ARG A O 1
ATOM 601 N N . THR A 1 73 ? -3.066 8.717 7.627 1.00 91.56 73 THR A N 1
ATOM 602 C CA . THR A 1 73 ? -4.070 7.662 7.696 1.00 91.56 73 THR A CA 1
ATOM 603 C C . THR A 1 73 ? -3.365 6.327 7.770 1.00 91.56 73 THR A C 1
ATOM 605 O O . THR A 1 73 ? -2.572 5.996 6.887 1.00 91.56 73 THR A O 1
ATOM 608 N N . VAL A 1 74 ? -3.651 5.567 8.821 1.00 91.69 74 VAL A N 1
ATOM 609 C CA . VAL A 1 74 ? -3.085 4.231 8.994 1.00 91.69 74 VAL A CA 1
ATOM 610 C C . VAL A 1 74 ? -3.919 3.221 8.217 1.00 91.69 74 VAL A C 1
ATOM 612 O O . VAL A 1 74 ? -5.152 3.217 8.288 1.00 91.69 74 VAL A O 1
ATOM 615 N N . TRP A 1 75 ? -3.251 2.365 7.452 1.00 87.75 75 TRP A N 1
ATOM 616 C CA . TRP A 1 75 ? -3.898 1.290 6.716 1.00 87.75 75 TRP A CA 1
ATOM 617 C C . TRP A 1 75 ? -4.569 0.305 7.681 1.00 87.75 75 TRP A C 1
ATOM 619 O O . TRP A 1 75 ? -4.023 -0.022 8.730 1.00 87.75 75 TRP A O 1
ATOM 629 N N . GLY A 1 76 ? -5.785 -0.133 7.348 1.00 87.50 76 GLY A N 1
ATOM 630 C CA . GLY A 1 76 ? -6.575 -1.005 8.225 1.00 87.50 76 GLY A CA 1
ATOM 631 C C . GLY A 1 76 ? -7.130 -0.333 9.489 1.00 87.50 76 GLY A C 1
ATOM 632 O O . GLY A 1 76 ? -7.699 -1.018 10.331 1.00 87.50 76 GLY A O 1
ATOM 633 N N . CYS A 1 77 ? -7.005 0.992 9.648 1.00 92.88 77 CYS A N 1
ATOM 634 C CA . CYS A 1 77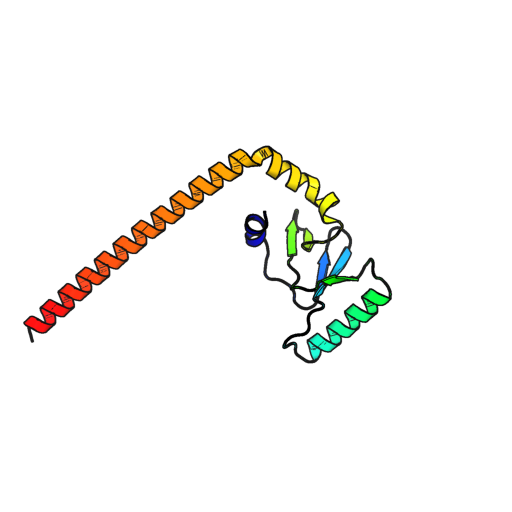 ? -7.662 1.692 10.749 1.00 92.88 77 CYS A CA 1
ATOM 635 C C . CYS A 1 77 ? -9.195 1.539 10.653 1.00 92.88 77 CYS A C 1
ATOM 637 O O . CYS A 1 77 ? -9.746 1.808 9.583 1.00 92.88 77 CYS A O 1
ATOM 639 N N . PRO A 1 78 ? -9.911 1.208 11.749 1.00 92.75 78 PRO A N 1
ATOM 640 C CA . PRO A 1 78 ? -11.368 1.040 11.725 1.00 92.75 78 PRO A CA 1
ATOM 641 C C . PRO A 1 78 ? -12.140 2.259 11.204 1.00 92.75 78 PRO A C 1
ATOM 643 O O . PRO A 1 78 ? -13.213 2.125 10.631 1.00 92.75 78 PRO A O 1
ATOM 646 N N . CYS A 1 79 ? -11.589 3.468 11.365 1.00 93.69 79 CYS A N 1
ATOM 647 C CA . CYS A 1 79 ? -12.234 4.690 10.884 1.00 93.69 79 CYS A CA 1
ATOM 648 C C . CYS A 1 79 ? -12.099 4.913 9.366 1.00 93.69 79 CYS A C 1
ATOM 650 O O . CYS A 1 79 ? -12.665 5.875 8.842 1.00 93.69 79 CYS A O 1
ATOM 652 N N . ASN A 1 80 ? -11.328 4.077 8.661 1.00 91.19 80 ASN A N 1
ATOM 653 C CA . ASN A 1 80 ? -11.074 4.252 7.234 1.00 91.19 80 ASN A CA 1
ATOM 654 C C . ASN A 1 80 ? -12.352 4.116 6.411 1.00 91.19 80 ASN A C 1
ATOM 656 O O . ASN A 1 80 ? -12.513 4.855 5.444 1.00 91.19 80 ASN A O 1
ATOM 660 N N . ASP A 1 81 ? -13.276 3.240 6.802 1.00 87.69 81 ASP A N 1
ATOM 661 C CA . ASP A 1 81 ? -14.528 3.062 6.065 1.00 87.69 81 ASP A CA 1
ATOM 662 C C . ASP A 1 81 ? -15.353 4.349 6.048 1.00 87.69 81 ASP A C 1
ATOM 664 O O . ASP A 1 81 ? -15.877 4.736 5.010 1.00 87.69 81 ASP A O 1
ATOM 668 N N . GLU A 1 82 ? -15.401 5.080 7.159 1.00 89.00 82 GLU A N 1
ATOM 669 C CA . GLU A 1 82 ? -16.133 6.345 7.244 1.00 89.00 82 GLU A CA 1
ATOM 670 C C . GLU A 1 82 ? -15.370 7.490 6.564 1.00 89.00 82 GLU A C 1
ATOM 672 O O . GLU A 1 82 ? -15.925 8.213 5.730 1.00 89.00 82 GLU A O 1
ATOM 677 N N . ASN A 1 83 ? -14.081 7.640 6.880 1.00 87.88 83 ASN A N 1
ATOM 678 C CA . ASN A 1 83 ? -13.287 8.792 6.444 1.00 87.88 83 ASN A CA 1
ATOM 679 C C . ASN A 1 83 ? -12.826 8.685 4.984 1.00 87.88 83 ASN A C 1
ATOM 681 O O . ASN A 1 83 ? -12.680 9.703 4.299 1.00 87.88 83 ASN A O 1
ATOM 685 N N . LEU A 1 84 ? -12.626 7.464 4.480 1.00 85.75 84 LEU A N 1
ATOM 686 C CA . LEU A 1 84 ? -12.155 7.215 3.119 1.00 85.75 84 LEU A CA 1
ATOM 687 C C . LEU A 1 84 ? -13.261 6.773 2.156 1.00 85.75 84 LEU A C 1
ATOM 689 O O . LEU A 1 84 ? -13.015 6.748 0.946 1.00 85.75 84 LEU A O 1
ATOM 693 N N . ALA A 1 85 ? -14.487 6.504 2.630 1.00 86.44 85 ALA A N 1
ATOM 694 C CA . ALA A 1 85 ? -15.605 6.075 1.781 1.00 86.44 85 ALA A CA 1
ATOM 695 C C . ALA A 1 85 ? -15.824 6.977 0.562 1.00 86.44 85 ALA A C 1
ATOM 697 O O . ALA A 1 85 ? -16.131 6.478 -0.520 1.00 86.44 85 ALA A O 1
ATOM 698 N N . LYS A 1 86 ? -15.672 8.302 0.706 1.00 85.38 86 LYS A N 1
ATOM 699 C CA . LYS A 1 86 ? -15.836 9.238 -0.420 1.00 85.38 86 LYS A CA 1
ATOM 700 C C . LYS A 1 86 ? -14.829 8.970 -1.545 1.00 85.38 86 LYS A C 1
ATOM 702 O O . LYS A 1 86 ? -15.221 8.977 -2.709 1.00 85.38 86 LYS A O 1
ATOM 707 N N . TYR A 1 87 ? -13.577 8.666 -1.206 1.00 86.00 87 TYR A N 1
ATOM 708 C CA . TYR A 1 87 ? -12.534 8.348 -2.180 1.00 86.00 87 TYR A CA 1
ATOM 709 C C . TYR A 1 87 ? -12.748 6.975 -2.783 1.00 86.00 87 TYR A C 1
ATOM 711 O O . TYR A 1 87 ? -12.698 6.831 -3.998 1.00 86.00 87 TYR A O 1
ATOM 719 N N . VAL A 1 88 ? -13.051 5.983 -1.945 1.00 85.31 88 VAL A N 1
ATOM 720 C CA . VAL A 1 88 ? -13.343 4.622 -2.400 1.00 85.31 88 VAL A CA 1
ATOM 721 C C . VAL A 1 88 ? -14.498 4.646 -3.401 1.00 85.31 88 VAL A C 1
ATOM 723 O O . VAL A 1 88 ? -14.351 4.139 -4.510 1.00 85.31 88 VAL A O 1
ATOM 726 N N . ARG A 1 89 ? -15.607 5.323 -3.076 1.00 88.25 89 ARG A N 1
ATOM 727 C CA . ARG A 1 89 ? -16.731 5.514 -4.006 1.00 88.25 89 ARG A CA 1
ATOM 728 C C . ARG A 1 89 ? -16.314 6.233 -5.283 1.00 88.25 89 ARG A C 1
ATOM 730 O O . ARG A 1 89 ? -16.700 5.790 -6.357 1.00 88.25 89 ARG A O 1
ATOM 737 N N . HIS A 1 90 ? -15.531 7.306 -5.175 1.00 88.12 90 HIS A N 1
ATOM 738 C CA . HIS A 1 90 ? -15.049 8.044 -6.339 1.00 88.12 90 HIS A CA 1
ATOM 739 C C . HIS A 1 90 ? -14.193 7.171 -7.267 1.00 88.12 90 HIS A C 1
ATOM 741 O O . HIS A 1 90 ? -14.392 7.192 -8.478 1.00 88.12 90 HIS A O 1
ATOM 747 N N . TYR A 1 91 ? -13.274 6.370 -6.726 1.00 88.06 91 TYR A N 1
ATOM 748 C CA . TYR A 1 91 ? -12.463 5.460 -7.534 1.00 88.06 91 TYR A CA 1
ATOM 749 C C . TYR A 1 91 ? -13.315 4.374 -8.185 1.00 88.06 91 TYR A C 1
ATOM 751 O O . TYR A 1 91 ? -13.152 4.104 -9.372 1.00 88.06 91 TYR A O 1
ATOM 759 N N . TRP A 1 92 ? -14.265 3.795 -7.447 1.00 89.62 92 TRP A N 1
ATOM 760 C CA . TRP A 1 92 ? -15.159 2.779 -7.999 1.00 89.62 92 TRP A CA 1
ATOM 761 C C . TRP A 1 92 ? -16.083 3.325 -9.084 1.00 89.62 92 TRP A C 1
ATOM 763 O O . TRP A 1 92 ? -16.271 2.659 -10.099 1.00 89.62 92 TRP A O 1
ATOM 773 N N . SER A 1 93 ? -16.601 4.546 -8.935 1.00 94.25 93 SER A N 1
ATOM 774 C CA . SER A 1 93 ? -17.454 5.157 -9.961 1.00 94.25 93 SER A CA 1
ATOM 775 C C . SER A 1 93 ? -16.698 5.514 -11.244 1.00 94.25 93 SER A C 1
ATOM 777 O O . SER A 1 93 ? -17.329 5.804 -12.253 1.00 94.25 93 SER A O 1
ATOM 779 N N . HIS A 1 94 ? -15.363 5.504 -11.214 1.00 94.19 94 HIS A N 1
ATOM 780 C CA . HIS A 1 94 ? -14.499 5.770 -12.368 1.00 94.19 94 HIS A CA 1
ATOM 781 C C . HIS A 1 94 ? -13.576 4.583 -12.685 1.00 94.19 94 HIS A C 1
ATOM 783 O O . HIS A 1 94 ? -12.554 4.759 -13.350 1.00 94.19 94 HIS A O 1
ATOM 789 N N . ALA A 1 95 ? -13.908 3.377 -12.210 1.00 92.69 95 ALA A N 1
ATOM 790 C CA . ALA A 1 95 ? -13.016 2.221 -12.282 1.00 92.69 95 ALA A CA 1
ATOM 791 C C . ALA A 1 95 ? -12.609 1.869 -13.722 1.00 92.69 95 ALA A C 1
ATOM 793 O O . ALA A 1 95 ? -11.446 1.553 -13.958 1.00 92.69 95 ALA A O 1
ATOM 794 N N . GLU A 1 96 ? -13.528 1.978 -14.685 1.00 94.38 96 GLU A N 1
ATOM 795 C CA . GLU A 1 96 ? -13.255 1.708 -16.105 1.00 94.38 96 GLU A CA 1
ATOM 796 C C . GLU A 1 96 ? -12.240 2.699 -16.687 1.00 94.38 96 GLU A C 1
ATOM 798 O O . GLU A 1 96 ? -11.217 2.292 -17.233 1.00 94.38 96 GLU A O 1
ATOM 803 N N . ILE A 1 97 ? -12.457 4.001 -16.476 1.00 95.38 97 ILE A N 1
ATOM 804 C CA . ILE A 1 97 ? -11.550 5.062 -16.939 1.00 95.38 97 ILE A CA 1
ATOM 805 C C . ILE A 1 97 ? -10.165 4.902 -16.303 1.00 95.38 97 ILE A C 1
ATOM 807 O O . ILE A 1 97 ? -9.139 5.050 -16.970 1.00 95.38 97 ILE A O 1
ATOM 811 N N . LEU A 1 98 ? -10.118 4.584 -15.007 1.00 92.88 98 LEU A N 1
ATOM 812 C CA . LEU A 1 98 ? -8.863 4.330 -14.303 1.00 92.88 98 LEU A CA 1
ATOM 813 C C . LEU A 1 98 ? -8.156 3.090 -14.858 1.00 92.88 98 LEU A C 1
ATOM 815 O O . LEU A 1 98 ? -6.944 3.131 -15.065 1.00 92.88 98 LEU A O 1
ATOM 819 N N . ALA A 1 99 ? -8.886 2.011 -15.144 1.00 93.75 99 ALA A N 1
ATOM 820 C CA . ALA A 1 99 ? -8.323 0.803 -15.736 1.00 93.75 99 ALA A CA 1
ATOM 821 C C . ALA A 1 99 ? -7.732 1.077 -17.128 1.00 93.75 99 ALA A C 1
ATOM 823 O O . ALA A 1 99 ? -6.594 0.683 -17.395 1.00 93.75 99 ALA A O 1
ATOM 824 N N . GLU A 1 100 ? -8.447 1.807 -17.986 1.00 96.12 100 GLU A N 1
ATOM 825 C CA . GLU A 1 100 ? -7.946 2.222 -19.301 1.00 96.12 100 GLU A CA 1
ATOM 826 C C . GLU A 1 100 ? -6.697 3.101 -19.187 1.00 96.12 100 GLU A C 1
ATOM 828 O O . GLU A 1 100 ? -5.700 2.876 -19.884 1.00 96.12 100 GLU A O 1
ATOM 833 N N . PHE A 1 101 ? -6.717 4.081 -18.278 1.00 95.19 101 PHE A N 1
ATOM 834 C CA . PHE A 1 101 ? -5.572 4.949 -18.020 1.00 95.19 101 PHE A CA 1
ATOM 835 C C . PHE A 1 101 ? -4.338 4.141 -17.600 1.00 95.19 101 PHE A C 1
ATOM 837 O O . PHE A 1 101 ? -3.260 4.326 -18.175 1.00 95.19 101 PHE A O 1
ATOM 844 N N . LEU A 1 102 ? -4.497 3.227 -16.639 1.00 94.31 102 LEU A N 1
ATOM 845 C CA . LEU A 1 102 ? -3.415 2.378 -16.139 1.00 94.31 102 LEU A CA 1
ATOM 846 C C . LEU A 1 102 ? -2.897 1.432 -17.222 1.00 94.31 102 LEU A C 1
ATOM 848 O O . LEU A 1 102 ? -1.684 1.279 -17.374 1.00 94.31 102 LEU A O 1
ATOM 852 N N . GLN A 1 103 ? -3.785 0.847 -18.029 1.00 95.25 103 GLN A N 1
ATOM 853 C CA . GLN A 1 103 ? -3.385 -0.015 -19.138 1.00 95.25 103 GLN A CA 1
ATOM 854 C C . GLN A 1 103 ? -2.573 0.759 -20.181 1.00 95.25 103 GLN A C 1
ATOM 856 O O . GLN A 1 103 ? -1.550 0.267 -20.665 1.00 95.25 103 GLN A O 1
ATOM 861 N N . ARG A 1 104 ? -3.003 1.977 -20.529 1.00 97.06 104 ARG A N 1
ATOM 862 C CA . ARG A 1 104 ? -2.260 2.844 -21.448 1.00 97.06 104 ARG A CA 1
ATOM 863 C C . ARG A 1 104 ? -0.884 3.189 -20.883 1.00 97.06 104 ARG A C 1
ATOM 865 O O . ARG A 1 104 ? 0.103 3.031 -21.595 1.00 97.06 104 ARG A O 1
ATOM 872 N N . LYS A 1 105 ? -0.805 3.589 -19.611 1.00 96.50 105 LYS A N 1
ATOM 873 C CA . LYS A 1 105 ? 0.469 3.918 -18.952 1.00 96.50 105 LYS A CA 1
ATOM 874 C C . LYS A 1 105 ? 1.427 2.733 -18.909 1.00 96.50 105 LYS A C 1
ATOM 876 O O . LYS A 1 105 ? 2.580 2.875 -19.299 1.00 96.50 105 LYS A O 1
ATOM 881 N N . SER A 1 106 ? 0.926 1.550 -18.564 1.00 94.38 106 SER A N 1
ATOM 882 C CA . SER A 1 106 ? 1.718 0.318 -18.584 1.00 94.38 106 SER A CA 1
ATOM 883 C C . SER A 1 106 ? 2.276 0.011 -19.982 1.00 94.38 106 SER A C 1
ATOM 885 O O . SER A 1 106 ? 3.447 -0.342 -20.117 1.00 94.38 106 SER A O 1
ATOM 887 N N . LYS A 1 107 ? 1.483 0.209 -21.047 1.00 96.25 107 LYS A N 1
ATOM 888 C CA . LYS A 1 107 ? 1.953 0.046 -22.437 1.00 96.25 107 LYS A CA 1
ATOM 889 C C . LYS A 1 107 ? 3.020 1.076 -22.819 1.00 96.25 107 LYS A C 1
ATOM 891 O O . LYS A 1 107 ? 4.003 0.710 -23.461 1.00 96.25 107 LYS A O 1
ATOM 896 N N . GLU A 1 108 ? 2.832 2.342 -22.448 1.00 96.44 108 GLU A N 1
ATOM 897 C CA . GLU A 1 108 ? 3.812 3.414 -22.680 1.00 96.44 108 GLU A CA 1
ATOM 898 C C . GLU A 1 108 ? 5.158 3.082 -22.018 1.00 96.44 108 GLU A C 1
ATOM 900 O O . GLU A 1 108 ? 6.198 3.129 -22.678 1.00 96.44 108 GLU A O 1
ATOM 905 N N . GLU A 1 109 ? 5.137 2.668 -20.750 1.00 95.94 109 GLU A N 1
ATOM 906 C CA . GLU A 1 109 ? 6.338 2.273 -20.009 1.00 95.94 109 GLU A CA 1
ATOM 907 C C . GLU A 1 109 ? 7.003 1.030 -20.606 1.00 95.94 109 GLU A C 1
ATOM 909 O O . GLU A 1 109 ? 8.212 1.033 -20.844 1.00 95.94 109 GLU A O 1
ATOM 914 N N . ALA A 1 110 ? 6.229 -0.011 -20.926 1.00 95.88 110 ALA A N 1
ATOM 915 C CA . ALA A 1 110 ? 6.754 -1.221 -21.556 1.00 95.88 110 ALA A CA 1
ATOM 916 C C . ALA A 1 110 ? 7.447 -0.916 -22.895 1.00 95.88 110 ALA A C 1
ATOM 918 O O . ALA A 1 110 ? 8.509 -1.467 -23.191 1.00 95.88 110 ALA A O 1
ATOM 919 N N . ASN A 1 111 ? 6.884 -0.010 -23.697 1.00 96.81 111 ASN A N 1
ATOM 920 C CA . ASN A 1 111 ? 7.508 0.432 -24.942 1.00 96.81 111 ASN A CA 1
ATOM 921 C C . ASN A 1 111 ? 8.796 1.225 -24.688 1.00 96.81 111 ASN A C 1
ATOM 923 O O . ASN A 1 111 ? 9.792 0.994 -25.375 1.00 96.81 111 ASN A O 1
ATOM 927 N N . ALA A 1 112 ? 8.816 2.103 -23.683 1.00 95.88 112 ALA A N 1
ATOM 928 C CA . ALA A 1 112 ? 10.029 2.821 -23.297 1.00 95.88 112 ALA A CA 1
ATOM 929 C C . ALA A 1 112 ? 11.152 1.858 -22.867 1.00 95.88 112 ALA A C 1
ATOM 931 O O . ALA A 1 112 ? 12.307 2.046 -23.256 1.00 95.88 112 ALA A O 1
ATOM 932 N N . TYR A 1 113 ? 10.822 0.792 -22.130 1.00 95.38 113 TYR A N 1
ATOM 933 C CA . TYR A 1 113 ? 11.786 -0.251 -21.769 1.00 95.38 113 TYR A CA 1
ATOM 934 C C . TYR A 1 113 ? 12.316 -1.011 -22.986 1.00 95.38 113 TYR A C 1
ATOM 936 O O . TYR A 1 113 ? 13.526 -1.200 -23.088 1.00 95.38 113 TYR A O 1
ATOM 944 N N . LYS A 1 114 ? 11.457 -1.379 -23.945 1.00 97.06 114 LYS A N 1
ATOM 945 C CA . LYS A 1 114 ? 11.893 -2.036 -25.192 1.00 97.06 114 LYS A CA 1
ATOM 946 C C . LYS A 1 114 ? 12.902 -1.192 -25.969 1.00 97.06 114 LYS A C 1
ATOM 948 O O . LYS A 1 114 ? 13.907 -1.719 -26.430 1.00 97.06 114 LYS A O 1
ATOM 953 N N . VAL A 1 115 ? 12.662 0.117 -26.075 1.00 96.19 115 VAL A N 1
ATOM 954 C CA . VAL A 1 115 ? 13.601 1.041 -26.732 1.00 96.19 115 VAL A CA 1
ATOM 955 C C . VAL A 1 115 ? 14.939 1.081 -25.993 1.00 96.19 115 VAL A C 1
ATOM 957 O O . VAL A 1 115 ? 15.987 1.009 -26.629 1.00 96.19 115 VAL A O 1
ATOM 960 N N . ARG A 1 116 ? 14.926 1.155 -24.655 1.00 97.19 116 ARG A N 1
ATOM 961 C CA . ARG A 1 116 ? 16.158 1.143 -23.847 1.00 97.19 116 ARG A CA 1
ATOM 962 C C . ARG A 1 116 ? 16.953 -0.149 -24.031 1.00 97.19 116 ARG A C 1
ATOM 964 O O . ARG A 1 116 ? 18.163 -0.071 -24.205 1.00 97.19 116 ARG A O 1
ATOM 971 N N . ILE A 1 117 ? 16.284 -1.302 -24.034 1.00 97.19 117 ILE A N 1
ATOM 972 C CA . ILE A 1 117 ? 16.927 -2.603 -24.265 1.00 97.19 117 ILE A CA 1
ATOM 973 C C . ILE A 1 117 ? 17.579 -2.638 -25.652 1.00 97.19 117 ILE A C 1
ATOM 975 O O . ILE A 1 117 ? 18.767 -2.916 -25.741 1.00 97.19 117 ILE A O 1
ATOM 979 N N . ALA A 1 118 ? 16.864 -2.240 -26.710 1.00 96.94 118 ALA A N 1
ATOM 980 C CA . ALA A 1 118 ? 17.415 -2.221 -28.069 1.00 96.94 118 ALA A CA 1
ATOM 981 C C . ALA A 1 118 ? 18.650 -1.304 -28.209 1.00 96.94 118 ALA A C 1
ATOM 983 O O . ALA A 1 118 ? 19.585 -1.606 -28.952 1.00 96.94 118 ALA A O 1
ATOM 984 N N . ILE A 1 119 ? 18.677 -0.176 -27.486 1.00 96.75 119 ILE A N 1
ATOM 985 C CA . ILE A 1 119 ? 19.856 0.702 -27.432 1.00 96.75 119 ILE A CA 1
ATOM 986 C C . ILE A 1 119 ? 21.035 -0.022 -26.772 1.00 96.75 119 ILE A C 1
ATOM 988 O O . ILE A 1 119 ? 22.144 0.031 -27.303 1.00 96.75 119 ILE A O 1
ATOM 992 N N . LEU A 1 120 ? 20.805 -0.693 -25.641 1.00 97.12 120 LEU A N 1
ATOM 993 C CA . LEU A 1 120 ? 21.848 -1.431 -24.925 1.00 97.12 120 LEU A CA 1
ATOM 994 C C . LEU A 1 120 ? 22.407 -2.583 -25.771 1.00 97.12 120 LEU A C 1
ATOM 996 O O . LEU A 1 120 ? 23.623 -2.682 -25.902 1.00 97.12 120 LEU A O 1
ATOM 1000 N N . GLU A 1 121 ? 21.549 -3.360 -26.434 1.00 97.25 121 GLU A N 1
ATOM 1001 C CA . GLU A 1 121 ? 21.956 -4.438 -27.353 1.00 97.25 121 GLU A CA 1
ATOM 1002 C C . GLU A 1 121 ? 22.800 -3.903 -28.525 1.00 97.25 121 GLU A C 1
ATOM 1004 O O . GLU A 1 121 ? 23.796 -4.505 -28.930 1.00 97.25 121 GLU A O 1
ATOM 1009 N N . SER A 1 122 ? 22.454 -2.724 -29.059 1.00 96.94 122 SER A N 1
ATOM 1010 C CA . SER A 1 122 ? 23.254 -2.078 -30.106 1.00 96.94 122 SER A CA 1
ATOM 1011 C C . SER A 1 122 ? 24.632 -1.629 -29.604 1.00 96.94 122 SER A C 1
ATOM 1013 O O . SER A 1 122 ? 25.612 -1.710 -30.350 1.00 96.94 122 SER A O 1
ATOM 1015 N N . ILE A 1 123 ? 24.721 -1.139 -28.364 1.00 96.44 123 ILE A N 1
ATOM 1016 C CA . ILE A 1 123 ? 25.991 -0.750 -27.734 1.00 96.44 123 ILE A CA 1
ATOM 1017 C C . ILE A 1 123 ? 26.864 -1.985 -27.484 1.00 96.44 123 ILE A C 1
ATOM 1019 O O . ILE A 1 123 ? 28.058 -1.946 -27.788 1.00 96.44 123 ILE A O 1
ATOM 1023 N N . GLU A 1 124 ? 26.281 -3.071 -26.981 1.00 96.50 124 GLU A N 1
ATOM 1024 C CA . GLU A 1 124 ? 26.968 -4.343 -26.738 1.00 96.50 124 GLU A CA 1
ATOM 1025 C C . GLU A 1 124 ? 27.552 -4.904 -28.040 1.00 96.50 124 GLU A C 1
ATOM 1027 O O . GLU A 1 124 ? 28.764 -5.077 -28.146 1.00 96.50 124 GLU A O 1
ATOM 1032 N N . SER A 1 125 ? 26.733 -5.017 -29.091 1.00 96.31 125 SER A N 1
ATOM 1033 C CA . SER A 1 125 ? 27.179 -5.494 -30.407 1.00 96.31 125 SER A CA 1
ATOM 1034 C C . SER A 1 125 ? 28.330 -4.663 -30.995 1.00 96.31 125 SER A C 1
ATOM 1036 O O . SER A 1 125 ? 29.290 -5.213 -31.542 1.00 96.31 125 SER A O 1
ATOM 1038 N N . LYS A 1 126 ? 28.278 -3.328 -30.864 1.00 96.62 126 LYS A N 1
ATOM 1039 C CA . LYS A 1 126 ? 29.373 -2.444 -31.305 1.00 96.62 126 LYS A CA 1
ATOM 1040 C C . LYS A 1 126 ? 30.645 -2.655 -30.487 1.00 96.62 126 LYS A C 1
ATOM 1042 O O . LYS A 1 126 ? 31.739 -2.597 -31.048 1.00 96.62 126 LYS A O 1
ATOM 1047 N N . SER A 1 127 ? 30.501 -2.886 -29.186 1.00 95.56 127 SER A N 1
ATOM 1048 C CA . SER A 1 127 ? 31.622 -3.133 -28.279 1.00 95.56 127 SER A CA 1
ATOM 1049 C C . SER A 1 127 ? 32.301 -4.463 -28.604 1.00 95.56 127 SER A C 1
ATOM 1051 O O . SER A 1 127 ? 33.523 -4.500 -28.748 1.00 95.56 127 SER A O 1
ATOM 1053 N N . ASP A 1 128 ? 31.525 -5.520 -28.842 1.00 96.69 128 ASP A N 1
ATOM 1054 C CA . ASP A 1 128 ? 32.039 -6.833 -29.245 1.00 96.69 128 ASP A CA 1
ATOM 1055 C C . ASP A 1 128 ? 32.791 -6.775 -30.575 1.00 96.69 128 ASP A C 1
ATOM 1057 O O . ASP A 1 128 ? 33.894 -7.317 -30.702 1.00 96.69 128 ASP A O 1
ATOM 1061 N N . GLN A 1 129 ? 32.237 -6.065 -31.563 1.00 95.69 129 GLN A N 1
ATOM 1062 C CA . GLN A 1 129 ? 32.905 -5.880 -32.849 1.00 95.69 129 GLN A CA 1
ATOM 1063 C C . GLN A 1 129 ? 34.218 -5.100 -32.695 1.00 95.69 129 GLN A C 1
ATOM 1065 O O . GLN A 1 129 ? 35.217 -5.453 -33.324 1.00 95.69 129 GLN A O 1
ATOM 1070 N N . ALA A 1 130 ? 34.248 -4.067 -31.849 1.00 94.88 130 ALA A N 1
ATOM 1071 C CA . ALA A 1 130 ? 35.469 -3.317 -31.569 1.00 94.88 130 ALA A CA 1
ATOM 1072 C C . ALA A 1 130 ? 36.537 -4.198 -30.898 1.00 94.88 130 ALA A C 1
ATOM 1074 O O . ALA A 1 130 ? 37.695 -4.178 -31.317 1.00 94.88 130 ALA A O 1
ATOM 1075 N N . ILE A 1 131 ? 36.151 -5.020 -29.915 1.00 95.56 131 ILE A N 1
ATOM 1076 C CA . ILE A 1 131 ? 37.051 -5.977 -29.251 1.00 95.56 131 ILE A CA 1
ATOM 1077 C C . ILE A 1 131 ? 37.607 -6.985 -30.259 1.00 95.56 131 ILE A C 1
ATOM 1079 O O . ILE A 1 131 ? 38.809 -7.261 -30.253 1.00 95.56 131 ILE A O 1
ATOM 1083 N N . LYS A 1 132 ? 36.755 -7.521 -31.140 1.00 95.88 132 LYS A N 1
ATOM 1084 C CA . LYS A 1 132 ? 37.176 -8.444 -32.197 1.00 95.88 132 LYS A CA 1
ATOM 1085 C C . LYS A 1 132 ? 38.208 -7.799 -33.126 1.00 95.88 132 LYS A C 1
ATOM 1087 O O . LYS A 1 132 ? 39.263 -8.384 -33.339 1.00 95.88 132 LYS A O 1
ATOM 1092 N N . ASN A 1 133 ? 37.951 -6.577 -33.594 1.00 95.56 133 ASN A N 1
ATOM 1093 C CA . ASN A 1 133 ? 38.877 -5.851 -34.467 1.00 95.56 133 ASN A CA 1
ATOM 1094 C C . ASN A 1 133 ? 40.241 -5.610 -33.793 1.00 95.56 133 ASN A C 1
ATOM 1096 O O . ASN A 1 133 ? 41.279 -5.740 -34.439 1.00 95.56 133 ASN A O 1
ATOM 1100 N N . ILE A 1 134 ? 40.257 -5.288 -32.493 1.00 95.19 134 ILE A N 1
ATOM 1101 C CA . ILE A 1 134 ? 41.503 -5.126 -31.726 1.00 95.19 134 ILE A CA 1
ATOM 1102 C C . ILE A 1 134 ? 42.284 -6.446 -31.687 1.00 95.19 134 ILE A C 1
ATOM 1104 O O . ILE A 1 134 ? 43.478 -6.442 -31.965 1.00 95.19 134 ILE A O 1
ATOM 1108 N N . ARG A 1 135 ? 41.617 -7.572 -31.402 1.00 94.69 135 ARG A N 1
ATOM 1109 C CA . ARG A 1 135 ? 42.246 -8.909 -31.370 1.00 94.69 135 ARG A CA 1
ATOM 1110 C C . ARG A 1 135 ? 42.781 -9.379 -32.722 1.00 94.69 135 ARG A C 1
ATOM 1112 O O . ARG A 1 135 ? 43.638 -10.244 -32.756 1.00 94.69 135 ARG A O 1
ATOM 1119 N N . GLU A 1 136 ? 42.237 -8.877 -33.825 1.00 94.06 136 GLU A N 1
ATOM 1120 C CA . GLU A 1 136 ? 42.729 -9.196 -35.173 1.00 94.06 136 GLU A CA 1
ATOM 1121 C C . GLU A 1 136 ? 43.907 -8.297 -35.590 1.00 94.06 136 GLU A C 1
ATOM 1123 O O . GLU A 1 136 ? 44.638 -8.633 -36.518 1.00 94.06 136 GLU A O 1
ATOM 1128 N N . THR A 1 137 ? 44.097 -7.160 -34.910 1.00 92.25 137 THR A N 1
ATOM 1129 C CA . THR A 1 137 ? 45.158 -6.183 -35.205 1.00 92.25 137 THR A CA 1
ATOM 1130 C C . THR A 1 137 ? 46.454 -6.456 -34.428 1.00 92.25 137 THR A C 1
ATOM 1132 O O . THR A 1 137 ? 47.524 -6.054 -34.887 1.00 92.25 137 THR A O 1
ATOM 1135 N N . TYR A 1 138 ? 46.367 -7.120 -33.272 1.00 80.19 138 TYR A N 1
ATOM 1136 C CA . TYR A 1 138 ? 47.478 -7.407 -32.354 1.00 80.19 138 TYR A CA 1
ATOM 1137 C C . TYR A 1 138 ? 47.589 -8.902 -32.073 1.00 80.19 138 TYR A C 1
ATOM 1139 O O . TYR A 1 138 ? 48.738 -9.392 -32.006 1.00 80.19 138 TYR A O 1
#

Secondary structure (DSSP, 8-state):
-HHHHTTT-EEEESSEEEETTTTEEEEE---TT--HHHHHHHHHHHHHHHH-TTTEEEESSPEEEEEETTEEEETT-TTHHHHHHHHHHHHHHTHHHHHHHHHHHHHHHHHHHHHHHHHHHHHHHHHHHHHHHHHHH-

Organism: NCBI:txid1070528

Foldseek 3Di:
DVPVCVVQWDDFDAAWDAFQVPRAIEHEQDDPPDDPVSVVSNVVLVVVCVVPVLRRPYDPDTWIWGADPNTIHTPPNPCCCVPVVVVVVVCVVCVVVVVVVVVVVVVVVVVVVVVVVVVVVVVVVVVVVVVVVVVVVD

Radius of gyration: 24.76 Å; chains: 1; bounding box: 65×27×64 Å

Sequence (138 aa):
MKHLLEAICKTGSYLGTECEWCGREHFCNFIEDMDKEDEDCLKEYRKKAEQQPDKYIPHDEAISYGYFEGKRTVWGCPCNDENLAKYVRHYWSHAEILAEFLQRKSKEEANAYKVRIAILESIESKSDQAIKNIRETY

pLDDT: mean 86.88, std 14.17, range [40.53, 97.62]